Protein AF-A0AA38LHM2-F1 (afdb_monomer_lite)

Sequence (121 aa):
MSNSSSSSVKRHWWLSSRMLAEKHVRKARHLLQIKESADVFSAINLLDVVLKLGPKCEKALELKARALLYLRRFKDVANMLDEHIPTREIDPLESPPLSRESIELLPSYNVAKQSVAKAFF

pLDDT: mean 71.75, std 18.06, range [37.81, 93.44]

Secondary structure (DSSP, 8-state):
---HHHHHHHHHHHHHHHHHHHHHHHHHHHHHHH--HHHHHHHHHHHHHHHHH-TT-HHHHHHHHHHHHHTT-HHHHHHHHHTTS------TTTS---------PPPP-------------

Foldseek 3Di:
DDPPPVVVVVVVVLVVLVVLLVVLLVQLVVLVVVVDLVSLVVNLVSLVSSCVSPVPPVSSLVSNLVSCVSVVVVVVNCVSCVVVPPPPPPPPVPDDPPPPPDPDDPPPDDPDDDDDDDDDD

Structure (mmCIF, N/CA/C/O backbone):
data_AF-A0AA38LHM2-F1
#
_entry.id   AF-A0AA38LHM2-F1
#
loop_
_atom_site.group_PDB
_atom_site.id
_atom_site.type_symbol
_atom_site.label_atom_id
_atom_site.label_alt_id
_atom_site.label_comp_id
_atom_site.label_asym_id
_atom_site.label_entity_id
_atom_site.label_seq_id
_atom_site.pdbx_PDB_ins_code
_atom_site.Cartn_x
_atom_site.Cartn_y
_atom_site.Cartn_z
_atom_site.occupancy
_atom_site.B_iso_or_equiv
_atom_site.auth_seq_id
_atom_site.auth_comp_id
_atom_site.auth_asym_id
_atom_site.auth_atom_id
_atom_site.pdbx_PDB_model_num
ATOM 1 N N . MET A 1 1 ? -6.494 -32.959 28.985 1.00 37.81 1 MET A N 1
ATOM 2 C CA . MET A 1 1 ? -5.115 -33.006 28.453 1.00 37.81 1 MET A CA 1
ATOM 3 C C . MET A 1 1 ? -5.078 -32.273 27.114 1.00 37.81 1 MET A C 1
ATOM 5 O O . MET A 1 1 ? -5.947 -32.507 26.290 1.00 37.81 1 MET A O 1
ATOM 9 N N . SER A 1 2 ? -4.106 -31.360 26.973 1.00 47.38 2 SER A N 1
ATOM 10 C CA . SER A 1 2 ? -3.534 -30.789 25.733 1.00 47.38 2 SER A CA 1
ATOM 11 C C . SER A 1 2 ? -4.433 -30.048 24.724 1.00 47.38 2 SER A C 1
ATOM 13 O O . SER A 1 2 ? -4.845 -30.606 23.716 1.00 47.38 2 SER A O 1
ATOM 15 N N . ASN A 1 3 ? -4.560 -28.725 24.913 1.00 47.72 3 ASN A N 1
ATOM 16 C CA . ASN A 1 3 ? -4.936 -27.750 23.869 1.00 47.72 3 ASN A CA 1
ATOM 17 C C . ASN A 1 3 ? -3.689 -27.055 23.250 1.00 47.72 3 ASN A C 1
ATOM 19 O O . ASN A 1 3 ? -3.745 -25.943 22.725 1.00 47.7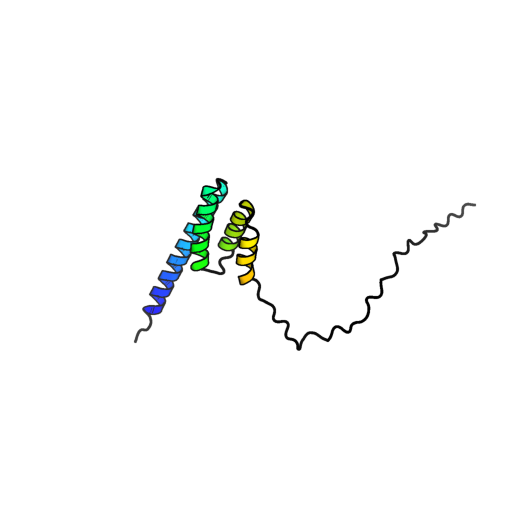2 3 ASN A O 1
ATOM 23 N N . SER A 1 4 ? -2.522 -27.697 23.365 1.00 53.66 4 SER A N 1
ATOM 24 C CA . SER A 1 4 ? -1.184 -27.159 23.066 1.00 53.66 4 SER A CA 1
ATOM 25 C C . SER A 1 4 ? -0.778 -27.217 21.584 1.00 53.66 4 SER A C 1
ATOM 27 O O . SER A 1 4 ? 0.216 -26.604 21.197 1.00 53.66 4 SER A O 1
ATOM 29 N N . SER A 1 5 ? -1.539 -27.906 20.733 1.00 53.34 5 SER A N 1
ATOM 30 C CA . SER A 1 5 ? -1.278 -28.029 19.290 1.00 53.34 5 SER A CA 1
ATOM 31 C C . SER A 1 5 ? -1.792 -26.826 18.481 1.00 53.34 5 SER A C 1
ATOM 33 O O . SER A 1 5 ? -1.117 -26.368 17.560 1.00 53.34 5 SER A O 1
ATOM 35 N N . SER A 1 6 ? -2.926 -26.231 18.870 1.00 51.34 6 SER A N 1
ATOM 36 C CA . SER A 1 6 ? -3.538 -25.077 18.179 1.00 51.34 6 SER A CA 1
ATOM 37 C C . SER A 1 6 ? -2.696 -23.792 18.271 1.00 51.34 6 SER A C 1
ATOM 39 O O . SER A 1 6 ? -2.583 -23.031 17.306 1.00 51.34 6 SER A O 1
ATOM 41 N N . SER A 1 7 ? -2.030 -23.558 19.407 1.00 53.56 7 SER A N 1
ATOM 42 C CA . SER A 1 7 ? -1.200 -22.363 19.623 1.00 53.56 7 SER A CA 1
ATOM 43 C C . SER A 1 7 ? 0.145 -22.413 18.888 1.00 53.56 7 SER A C 1
ATOM 45 O O . SER A 1 7 ? 0.710 -21.368 18.565 1.00 53.56 7 SER A O 1
ATOM 47 N N . SER A 1 8 ? 0.672 -23.604 18.602 1.00 58.09 8 SER A N 1
ATOM 48 C CA . SER A 1 8 ? 1.946 -23.786 17.892 1.00 58.09 8 SER A CA 1
ATOM 49 C C . SER A 1 8 ? 1.790 -23.605 16.381 1.00 58.09 8 SER A C 1
ATOM 51 O O . SER A 1 8 ? 2.615 -22.940 15.760 1.00 58.09 8 SER A O 1
ATOM 53 N N . VAL A 1 9 ? 0.684 -24.083 15.800 1.00 60.19 9 VAL A N 1
ATOM 54 C CA . VAL A 1 9 ? 0.370 -23.882 14.373 1.00 60.19 9 VAL A CA 1
ATOM 55 C C . VAL A 1 9 ? 0.058 -22.413 14.073 1.00 60.19 9 VAL A C 1
ATOM 57 O O . VAL A 1 9 ? 0.573 -21.865 13.100 1.00 60.19 9 VAL A O 1
ATOM 60 N N . LYS A 1 10 ? -0.705 -21.731 14.944 1.00 59.94 10 LYS A N 1
ATOM 61 C CA . LYS A 1 10 ? -0.961 -20.283 14.819 1.00 59.94 10 LYS A CA 1
ATOM 62 C C . LYS A 1 10 ? 0.327 -19.459 14.896 1.00 59.94 10 LYS A C 1
ATOM 64 O O . LYS A 1 10 ? 0.513 -18.549 14.092 1.00 59.94 10 LYS A O 1
ATOM 69 N N . ARG A 1 11 ? 1.236 -19.798 15.820 1.00 62.09 11 ARG A N 1
ATOM 70 C CA . ARG A 1 11 ? 2.555 -19.149 15.930 1.00 62.09 11 ARG A CA 1
ATOM 71 C C . ARG A 1 11 ? 3.411 -19.376 14.684 1.00 62.09 11 ARG A C 1
ATOM 73 O O . ARG A 1 11 ? 4.001 -18.426 14.182 1.00 62.09 11 ARG A O 1
ATOM 80 N N . HIS A 1 12 ? 3.432 -20.600 14.159 1.00 64.56 12 HIS A N 1
ATOM 81 C CA . HIS A 1 12 ? 4.167 -20.933 12.941 1.00 64.56 12 HIS A CA 1
ATOM 82 C C . HIS A 1 12 ? 3.626 -20.172 11.721 1.00 64.56 12 HIS A C 1
ATOM 84 O O . HIS A 1 12 ? 4.392 -19.538 11.002 1.00 64.56 12 HIS A O 1
ATOM 90 N N . TRP A 1 13 ? 2.303 -20.145 11.536 1.00 70.94 13 TRP A N 1
ATOM 91 C CA . TRP A 1 13 ? 1.672 -19.408 10.438 1.00 70.94 13 TRP A CA 1
ATOM 92 C C . TRP A 1 13 ? 1.928 -17.897 10.519 1.00 70.94 13 TRP A C 1
ATOM 94 O O . TRP A 1 13 ? 2.208 -17.270 9.497 1.00 70.94 13 TRP A O 1
ATOM 104 N N . TRP A 1 14 ? 1.897 -17.307 11.719 1.00 68.62 14 TRP A N 1
ATOM 105 C CA . TRP A 1 14 ? 2.174 -15.880 11.910 1.00 68.62 14 TRP A CA 1
ATOM 106 C C . TRP A 1 14 ? 3.638 -15.530 11.609 1.00 68.62 14 TRP A C 1
ATOM 108 O O . TRP A 1 14 ? 3.907 -14.539 10.936 1.00 68.62 14 TRP A O 1
ATOM 118 N N . LEU A 1 15 ? 4.586 -16.377 12.025 1.00 73.88 15 LEU A N 1
ATOM 119 C CA . LEU A 1 15 ? 6.009 -16.215 11.704 1.00 73.88 15 LEU A CA 1
ATOM 120 C C . LEU A 1 15 ? 6.274 -16.347 10.199 1.00 73.88 15 LEU A C 1
ATOM 122 O O . LEU A 1 15 ? 6.967 -15.507 9.627 1.00 73.88 15 LEU A O 1
ATOM 126 N N . SER A 1 16 ? 5.684 -17.348 9.536 1.00 77.69 16 SER A N 1
ATOM 127 C CA . SER A 1 16 ? 5.800 -17.513 8.082 1.00 77.69 16 SER A CA 1
ATOM 128 C C . SER A 1 16 ? 5.171 -16.346 7.320 1.00 77.69 16 SER A C 1
ATOM 130 O O . SER A 1 16 ? 5.776 -15.837 6.379 1.00 77.69 16 SER A O 1
ATOM 132 N N . SER A 1 17 ? 3.997 -15.877 7.749 1.00 75.38 17 SER A N 1
ATOM 133 C CA . SER A 1 17 ? 3.308 -14.730 7.142 1.00 75.38 17 SER A CA 1
ATOM 134 C C . SER A 1 17 ? 4.096 -13.437 7.332 1.00 75.38 17 S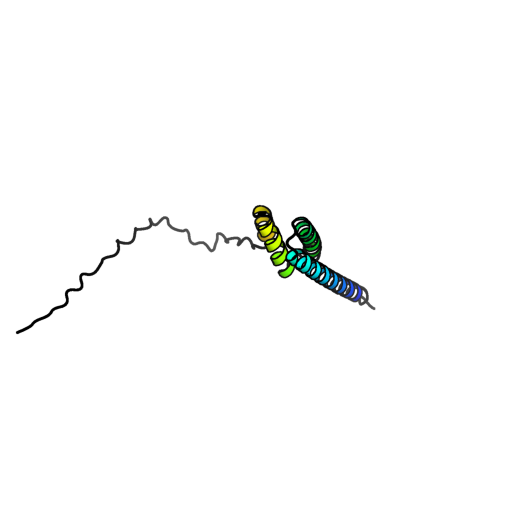ER A C 1
ATOM 136 O O . SER A 1 17 ? 4.233 -12.658 6.390 1.00 75.38 17 SER A O 1
ATOM 138 N N . ARG A 1 18 ? 4.697 -13.233 8.513 1.00 82.19 18 ARG A N 1
ATOM 139 C CA . ARG A 1 18 ? 5.579 -12.092 8.783 1.00 82.19 18 ARG A CA 1
ATOM 140 C C . ARG A 1 18 ? 6.834 -12.133 7.915 1.00 82.19 18 ARG A C 1
ATOM 142 O O . ARG A 1 18 ? 7.191 -11.133 7.303 1.00 82.19 18 ARG A O 1
ATOM 149 N N . MET A 1 19 ? 7.469 -13.296 7.797 1.00 84.62 19 MET A N 1
ATOM 150 C CA . MET A 1 19 ? 8.656 -13.473 6.958 1.00 84.62 19 MET A CA 1
ATOM 151 C C . MET A 1 19 ? 8.340 -13.263 5.468 1.00 84.62 19 MET A C 1
ATOM 153 O O . MET A 1 19 ? 9.118 -12.645 4.736 1.00 84.62 19 MET A O 1
ATOM 157 N N . LEU A 1 20 ? 7.173 -13.729 5.016 1.00 83.44 20 LEU A N 1
ATOM 158 C CA . LEU A 1 20 ? 6.680 -13.502 3.661 1.00 83.44 20 LEU A CA 1
ATOM 159 C C . LEU A 1 20 ? 6.415 -12.010 3.409 1.00 83.44 20 LEU A C 1
ATOM 161 O O . LEU A 1 20 ? 6.852 -11.473 2.388 1.00 83.44 20 LEU A O 1
ATOM 165 N N . ALA A 1 21 ? 5.787 -11.323 4.365 1.00 83.88 21 ALA A N 1
ATOM 166 C CA . ALA A 1 21 ? 5.572 -9.884 4.310 1.00 83.88 21 ALA A CA 1
ATOM 167 C C . ALA A 1 21 ? 6.895 -9.111 4.204 1.00 83.88 21 ALA A C 1
ATOM 169 O O . ALA A 1 21 ? 7.067 -8.290 3.303 1.00 83.88 21 ALA A O 1
ATOM 170 N N . GLU A 1 22 ? 7.876 -9.431 5.049 1.00 86.69 22 GLU A N 1
ATOM 171 C CA . GLU A 1 22 ? 9.209 -8.820 5.013 1.00 86.69 22 GLU A CA 1
ATOM 172 C C . GLU A 1 22 ? 9.915 -9.034 3.661 1.00 86.69 22 GLU A C 1
ATOM 174 O O . GLU A 1 22 ? 10.529 -8.106 3.118 1.00 86.69 22 GLU A O 1
ATOM 179 N N . LYS A 1 23 ? 9.801 -10.236 3.074 1.00 89.31 23 LYS A N 1
ATOM 180 C CA . LYS A 1 23 ? 10.346 -10.550 1.743 1.00 89.31 23 LYS A CA 1
ATOM 181 C C . LYS A 1 23 ? 9.703 -9.688 0.656 1.00 89.31 23 LYS A C 1
ATOM 183 O O . LYS A 1 23 ? 10.419 -9.122 -0.174 1.00 89.31 23 LYS A O 1
ATOM 188 N N . HIS A 1 24 ? 8.378 -9.567 0.662 1.00 85.62 24 HIS A N 1
ATOM 189 C CA . HIS A 1 24 ? 7.650 -8.754 -0.311 1.00 85.62 24 HIS A CA 1
ATOM 190 C C . HIS A 1 24 ? 7.981 -7.268 -0.182 1.00 85.62 24 HIS A C 1
ATOM 192 O O . HIS A 1 24 ? 8.262 -6.626 -1.192 1.00 85.62 24 HIS A O 1
ATOM 198 N N . VAL A 1 25 ? 8.075 -6.747 1.043 1.00 87.12 25 VAL A N 1
ATOM 199 C CA . VAL A 1 25 ? 8.492 -5.362 1.312 1.00 87.12 25 VAL A CA 1
ATOM 200 C C . VAL A 1 25 ? 9.905 -5.110 0.768 1.00 87.12 25 VAL A C 1
ATOM 202 O O . VAL A 1 25 ? 10.162 -4.075 0.149 1.00 87.12 25 VAL A O 1
ATOM 205 N N . ARG A 1 26 ? 10.843 -6.052 0.954 1.00 87.75 26 ARG A N 1
ATOM 206 C CA . ARG A 1 26 ? 12.210 -5.929 0.416 1.00 87.75 26 ARG A CA 1
ATOM 207 C C . ARG A 1 26 ? 12.220 -5.899 -1.114 1.00 87.75 26 ARG A C 1
ATOM 209 O O . ARG A 1 26 ? 12.915 -5.060 -1.680 1.00 87.75 26 ARG A O 1
ATOM 216 N N . LYS A 1 27 ? 11.427 -6.754 -1.769 1.00 84.81 27 LYS A N 1
ATOM 217 C CA . LYS A 1 27 ? 11.291 -6.770 -3.235 1.00 84.81 27 LYS A CA 1
ATOM 218 C C . LYS A 1 27 ? 10.667 -5.473 -3.760 1.00 84.81 27 LYS A C 1
ATOM 220 O O . LYS A 1 27 ? 11.206 -4.885 -4.689 1.00 84.81 27 LYS A O 1
ATOM 225 N N . ALA A 1 28 ? 9.600 -4.990 -3.124 1.00 81.88 28 ALA A N 1
ATOM 226 C CA . ALA A 1 28 ? 8.965 -3.721 -3.477 1.00 81.88 28 ALA A CA 1
ATOM 227 C C . ALA A 1 28 ? 9.947 -2.542 -3.371 1.00 81.88 28 ALA A C 1
ATOM 229 O O . ALA A 1 28 ? 10.014 -1.722 -4.279 1.00 81.88 28 ALA A O 1
ATOM 230 N N . ARG A 1 29 ? 10.776 -2.486 -2.317 1.00 84.88 29 ARG A N 1
ATOM 231 C CA . ARG A 1 29 ? 11.826 -1.456 -2.197 1.00 84.88 29 ARG A CA 1
ATOM 232 C C . ARG A 1 29 ? 12.810 -1.467 -3.361 1.00 84.88 29 ARG A C 1
ATOM 234 O O . ARG A 1 29 ? 13.165 -0.398 -3.839 1.00 84.88 29 ARG A O 1
ATOM 241 N N . HIS A 1 30 ? 13.253 -2.648 -3.786 1.00 86.62 30 HIS A N 1
ATOM 242 C CA . HIS A 1 30 ? 14.189 -2.768 -4.901 1.00 86.62 30 HIS A CA 1
ATOM 243 C C . HIS A 1 30 ? 13.560 -2.287 -6.215 1.00 86.62 30 HIS A C 1
ATOM 245 O O . HIS A 1 30 ? 14.146 -1.463 -6.904 1.00 86.62 30 HIS A O 1
ATOM 251 N N . LEU A 1 31 ? 12.320 -2.697 -6.497 1.00 80.50 31 LEU A N 1
ATOM 252 C CA . LEU A 1 31 ? 11.570 -2.241 -7.674 1.00 80.50 31 LEU A CA 1
ATOM 253 C C . LEU A 1 31 ? 11.379 -0.712 -7.686 1.00 80.50 31 LEU A C 1
ATOM 255 O O . LEU A 1 31 ? 11.545 -0.062 -8.712 1.00 80.50 31 LEU A O 1
ATOM 259 N N . LEU A 1 32 ? 11.124 -0.102 -6.523 1.00 81.12 32 LEU A N 1
ATOM 260 C CA . LEU A 1 32 ? 11.009 1.357 -6.402 1.00 81.12 32 LEU A CA 1
ATOM 261 C C . LEU A 1 32 ? 12.340 2.111 -6.590 1.00 81.12 32 LEU A C 1
ATOM 263 O O . LEU A 1 32 ? 12.311 3.317 -6.840 1.00 81.12 32 LEU A O 1
ATOM 267 N N . GLN A 1 33 ? 13.497 1.447 -6.473 1.00 81.56 33 GLN A N 1
ATOM 268 C CA . GLN A 1 33 ? 14.801 2.053 -6.784 1.00 81.56 33 GLN A CA 1
ATOM 269 C C . GLN A 1 33 ? 15.058 2.136 -8.290 1.00 81.56 33 GLN A C 1
ATOM 271 O O . GLN A 1 33 ? 15.705 3.085 -8.727 1.00 81.56 33 GLN A O 1
ATOM 276 N N . ILE A 1 34 ? 14.528 1.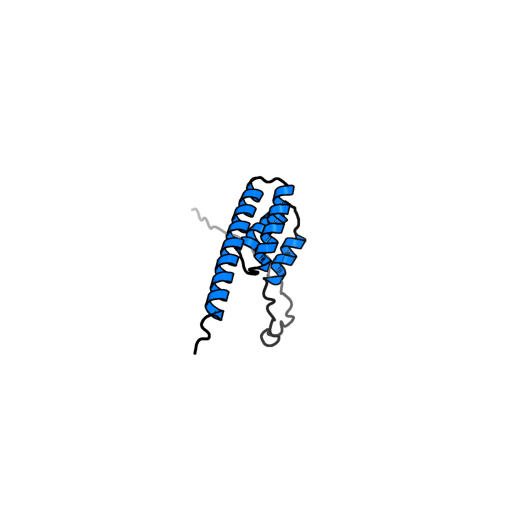184 -9.063 1.00 77.56 34 ILE A N 1
ATOM 277 C CA . ILE A 1 34 ? 14.688 1.104 -10.523 1.00 77.56 34 ILE A CA 1
ATOM 278 C C . ILE A 1 34 ? 13.879 2.217 -11.222 1.00 77.56 34 ILE A C 1
ATOM 280 O O . ILE A 1 34 ? 14.263 2.693 -12.283 1.00 77.56 34 ILE A O 1
ATOM 284 N N . LYS A 1 35 ? 12.821 2.727 -10.568 1.00 68.44 35 LYS A N 1
ATOM 285 C CA . LYS A 1 35 ? 11.965 3.849 -11.016 1.00 68.44 35 LYS A CA 1
ATOM 286 C C . LYS A 1 35 ? 11.287 3.653 -12.381 1.00 68.44 35 LYS A C 1
ATOM 288 O O . LYS A 1 35 ? 10.760 4.618 -12.930 1.00 68.44 35 LYS A O 1
ATOM 293 N N . GLU A 1 36 ? 11.226 2.435 -12.906 1.00 76.44 36 GLU A N 1
ATOM 294 C CA . GLU A 1 36 ? 10.411 2.129 -14.081 1.00 76.44 36 GLU A CA 1
ATOM 295 C C . GLU A 1 36 ? 8.930 2.003 -13.702 1.00 76.44 36 GLU A C 1
ATOM 297 O O . GLU A 1 36 ? 8.576 1.439 -12.666 1.00 76.44 36 GLU A O 1
ATOM 302 N N . SER A 1 37 ? 8.030 2.527 -14.537 1.00 70.12 37 SER A N 1
ATOM 303 C CA . SER A 1 37 ? 6.595 2.568 -14.222 1.00 70.12 37 SER A CA 1
ATOM 304 C C . SER A 1 37 ? 5.989 1.172 -14.019 1.00 70.12 37 SER A C 1
ATOM 306 O O . SER A 1 37 ? 5.204 0.983 -13.089 1.00 70.12 37 SER A O 1
ATOM 308 N N . ALA A 1 38 ? 6.387 0.181 -14.824 1.00 74.50 38 ALA A N 1
ATOM 309 C CA . ALA A 1 38 ? 5.930 -1.209 -14.712 1.00 74.50 38 ALA A CA 1
ATOM 310 C C . ALA A 1 38 ? 6.365 -1.874 -13.389 1.00 74.50 38 ALA A C 1
ATOM 312 O O . ALA A 1 38 ? 5.594 -2.608 -12.756 1.00 74.50 38 ALA A O 1
ATOM 313 N N . ASP A 1 39 ? 7.567 -1.550 -12.919 1.00 83.00 39 ASP A N 1
ATOM 314 C CA . ASP A 1 39 ? 8.106 -2.038 -11.652 1.00 83.00 39 ASP A CA 1
ATOM 315 C C . ASP A 1 39 ? 7.392 -1.418 -10.448 1.00 83.00 39 ASP A C 1
ATOM 317 O O . ASP A 1 39 ? 7.168 -2.089 -9.436 1.00 83.00 39 ASP A O 1
ATOM 321 N N . VAL A 1 40 ? 6.941 -0.166 -10.572 1.00 84.88 40 VAL A N 1
ATOM 322 C CA . VAL A 1 40 ? 6.143 0.510 -9.540 1.00 84.88 40 VAL A CA 1
ATOM 323 C C . VAL A 1 40 ? 4.770 -0.153 -9.379 1.00 84.88 40 VAL A C 1
ATOM 325 O O . VAL A 1 40 ? 4.342 -0.385 -8.247 1.00 84.88 40 VAL A O 1
ATOM 328 N N . PHE A 1 41 ? 4.093 -0.533 -10.470 1.00 87.94 41 PHE A N 1
ATOM 329 C CA . PHE A 1 41 ? 2.833 -1.292 -10.385 1.00 87.94 41 PHE A CA 1
ATOM 330 C C . PHE A 1 41 ? 3.033 -2.663 -9.730 1.00 87.94 41 PHE A C 1
ATOM 332 O O . PHE A 1 41 ? 2.258 -3.061 -8.857 1.00 87.94 41 PHE A O 1
ATOM 339 N N . SER A 1 42 ? 4.112 -3.359 -10.091 1.00 88.44 42 SER A N 1
ATOM 340 C CA . SER A 1 42 ? 4.471 -4.639 -9.476 1.00 88.44 42 SER A CA 1
ATOM 341 C C . SER A 1 42 ? 4.753 -4.495 -7.977 1.00 88.44 42 SER A C 1
ATOM 343 O O . SER A 1 42 ? 4.313 -5.325 -7.180 1.00 88.44 42 SER A O 1
ATOM 345 N N . ALA A 1 43 ? 5.434 -3.422 -7.565 1.00 90.56 43 ALA A N 1
ATOM 346 C CA . ALA A 1 43 ? 5.666 -3.109 -6.159 1.00 90.56 43 ALA A CA 1
ATOM 347 C C . ALA A 1 43 ? 4.353 -2.870 -5.396 1.00 90.56 43 ALA A C 1
ATOM 349 O O . ALA A 1 43 ? 4.197 -3.395 -4.294 1.00 90.56 43 ALA A O 1
ATOM 350 N N . ILE A 1 44 ? 3.397 -2.140 -5.983 1.00 92.19 44 ILE A N 1
ATOM 351 C CA . ILE A 1 44 ? 2.080 -1.887 -5.375 1.00 92.19 44 ILE A CA 1
ATOM 352 C C . ILE A 1 44 ? 1.326 -3.202 -5.137 1.00 92.19 44 ILE A C 1
ATOM 354 O O . ILE A 1 44 ? 0.883 -3.438 -4.015 1.00 92.19 44 ILE A O 1
ATOM 358 N N . ASN A 1 45 ? 1.275 -4.101 -6.126 1.00 93.44 45 ASN A N 1
ATOM 359 C CA . ASN A 1 45 ? 0.604 -5.399 -5.976 1.00 93.44 45 ASN A CA 1
ATOM 360 C C . ASN A 1 45 ? 1.210 -6.247 -4.847 1.00 93.44 45 ASN A C 1
ATOM 362 O O . ASN A 1 45 ? 0.491 -6.905 -4.096 1.00 93.44 45 ASN A O 1
ATOM 366 N N . LEU A 1 46 ? 2.539 -6.229 -4.699 1.00 91.31 46 LEU A N 1
ATOM 367 C CA . LEU A 1 46 ? 3.208 -6.920 -3.596 1.00 91.31 46 LEU A CA 1
ATOM 368 C C . LEU A 1 46 ? 2.835 -6.311 -2.241 1.00 91.31 46 LEU A C 1
ATOM 370 O O . LEU A 1 46 ? 2.626 -7.047 -1.280 1.00 91.31 46 LEU A O 1
ATOM 374 N N . LEU A 1 47 ? 2.738 -4.984 -2.158 1.00 92.25 47 LEU A N 1
ATOM 375 C CA . LEU A 1 47 ? 2.366 -4.278 -0.932 1.00 92.25 47 LEU A CA 1
ATOM 376 C C . LEU A 1 47 ? 0.897 -4.516 -0.559 1.00 92.25 47 LEU A C 1
ATOM 378 O O . LEU A 1 47 ? 0.600 -4.655 0.624 1.00 92.25 47 LEU A O 1
ATOM 382 N N . ASP A 1 48 ? 0.003 -4.671 -1.535 1.00 91.94 48 ASP A N 1
ATOM 383 C CA . ASP A 1 48 ? -1.395 -5.045 -1.291 1.00 91.94 48 ASP A CA 1
ATOM 384 C C . ASP A 1 48 ? -1.523 -6.424 -0.641 1.00 91.94 48 ASP A C 1
ATOM 386 O O . ASP A 1 48 ? -2.330 -6.611 0.270 1.00 91.94 48 ASP A O 1
ATOM 390 N N . VAL A 1 49 ? -0.696 -7.390 -1.054 1.00 91.94 49 VAL A N 1
ATOM 391 C CA . VAL A 1 49 ? -0.636 -8.706 -0.399 1.00 91.94 49 VAL A CA 1
ATOM 392 C C . VAL A 1 49 ? -0.177 -8.564 1.053 1.00 91.94 49 VAL A C 1
ATOM 394 O O . VAL A 1 49 ? -0.744 -9.195 1.941 1.00 91.94 49 VAL A O 1
ATOM 397 N N . VAL A 1 50 ? 0.812 -7.707 1.318 1.00 90.69 50 VAL A N 1
ATOM 398 C CA . VAL A 1 50 ? 1.309 -7.467 2.681 1.00 90.69 50 VAL A CA 1
ATOM 399 C C . VAL A 1 50 ? 0.250 -6.818 3.564 1.00 90.69 50 VAL A C 1
ATOM 401 O O . VAL A 1 50 ? 0.051 -7.265 4.690 1.00 90.69 50 VAL A O 1
ATOM 404 N N . LEU A 1 51 ? -0.462 -5.813 3.058 1.00 88.25 51 LEU A N 1
ATOM 405 C CA . LEU A 1 51 ? -1.504 -5.117 3.816 1.00 88.25 51 LEU A CA 1
ATOM 406 C C . LEU A 1 51 ? -2.710 -6.020 4.108 1.00 88.25 51 LEU A C 1
ATOM 408 O O . LEU A 1 51 ? -3.299 -5.910 5.177 1.00 88.25 51 LEU A O 1
ATOM 412 N N . LYS A 1 52 ? -3.023 -6.988 3.235 1.00 88.06 52 LYS A N 1
ATOM 413 C CA . LYS A 1 52 ? -4.025 -8.031 3.529 1.00 88.06 52 LYS A CA 1
ATOM 414 C C . LYS A 1 52 ? -3.611 -8.951 4.683 1.00 88.06 52 LYS A C 1
ATOM 416 O O . LYS A 1 52 ? -4.469 -9.417 5.424 1.00 88.06 52 LYS A O 1
ATOM 421 N N . LEU A 1 53 ? -2.313 -9.228 4.830 1.00 84.94 53 LEU A N 1
ATOM 422 C CA . LEU A 1 53 ? -1.775 -10.048 5.925 1.00 84.94 53 LEU A CA 1
ATOM 423 C C . LEU A 1 53 ? -1.608 -9.250 7.227 1.00 84.94 53 LEU A C 1
ATOM 425 O O . LEU A 1 53 ? -1.723 -9.806 8.317 1.00 84.94 53 LEU A O 1
ATOM 429 N N . GLY A 1 54 ? -1.311 -7.956 7.114 1.00 81.75 54 GLY A N 1
ATOM 430 C CA . GLY A 1 54 ? -1.051 -7.055 8.227 1.00 81.75 54 GLY A CA 1
ATOM 431 C C . GLY A 1 54 ? -1.512 -5.639 7.893 1.00 81.75 54 GLY A C 1
ATOM 432 O O . GLY A 1 54 ? -0.685 -4.846 7.438 1.00 81.75 54 GLY A O 1
ATOM 433 N N . PRO A 1 55 ? -2.788 -5.293 8.147 1.00 81.94 55 PRO A N 1
ATOM 434 C CA . PRO A 1 55 ? -3.349 -3.999 7.750 1.00 81.94 55 PRO A CA 1
ATOM 435 C C . PRO A 1 55 ? -2.618 -2.818 8.398 1.00 81.94 55 PRO A C 1
ATOM 437 O O . PRO A 1 55 ? -2.411 -1.797 7.762 1.00 81.94 55 PRO A O 1
ATOM 440 N N . LYS A 1 56 ? -2.093 -3.001 9.616 1.00 81.69 56 LYS A N 1
ATOM 441 C CA . LYS A 1 56 ? -1.333 -1.982 10.362 1.00 81.69 56 LYS A CA 1
ATOM 442 C C . LYS A 1 56 ? 0.179 -1.994 10.086 1.00 81.69 56 LYS A C 1
ATOM 444 O O . LYS A 1 56 ? 0.968 -1.547 10.915 1.00 81.69 56 LYS A O 1
ATOM 449 N N . CYS A 1 57 ? 0.628 -2.563 8.967 1.00 85.25 57 CYS A N 1
ATOM 450 C CA . CYS A 1 57 ? 2.050 -2.584 8.626 1.00 85.25 57 CYS A CA 1
ATOM 451 C C . CYS A 1 57 ? 2.504 -1.211 8.101 1.00 85.25 57 CYS A C 1
ATOM 453 O O . CYS A 1 57 ? 2.483 -0.960 6.895 1.00 85.25 57 CYS A O 1
ATOM 455 N N . GLU A 1 58 ? 2.970 -0.339 9.000 1.00 87.62 58 GLU A N 1
ATOM 456 C CA . GLU A 1 58 ? 3.407 1.033 8.683 1.00 87.62 58 GLU A CA 1
ATOM 457 C C . GLU A 1 58 ? 4.399 1.090 7.517 1.00 87.62 58 GLU A C 1
ATOM 459 O O . GLU A 1 58 ? 4.263 1.906 6.608 1.00 87.62 58 GLU A O 1
ATOM 464 N N . LYS A 1 59 ? 5.368 0.164 7.478 1.00 87.75 59 LYS A N 1
ATOM 465 C CA . LYS A 1 59 ? 6.368 0.140 6.404 1.00 87.75 59 LYS A CA 1
ATOM 466 C C . LYS A 1 59 ? 5.759 -0.175 5.038 1.00 87.75 59 LYS A C 1
ATOM 468 O O . LYS A 1 59 ? 6.240 0.338 4.028 1.00 87.75 59 LYS A O 1
ATOM 473 N N . ALA A 1 60 ? 4.733 -1.024 4.991 1.00 90.12 60 ALA A N 1
ATOM 474 C CA . ALA A 1 60 ? 4.030 -1.324 3.750 1.00 90.12 60 ALA A CA 1
ATOM 475 C C . ALA A 1 60 ? 3.172 -0.132 3.300 1.00 90.12 60 ALA A C 1
ATOM 477 O O . ALA A 1 60 ? 3.196 0.208 2.117 1.00 90.12 60 ALA A O 1
ATOM 478 N N . LEU A 1 61 ? 2.501 0.544 4.241 1.00 90.62 61 LEU A N 1
ATOM 479 C CA . LEU A 1 61 ? 1.739 1.771 3.981 1.00 90.62 61 LEU A CA 1
ATOM 480 C C . LEU A 1 61 ? 2.632 2.889 3.432 1.00 90.62 61 LEU A C 1
ATOM 482 O O . LEU A 1 61 ? 2.323 3.458 2.389 1.00 90.62 61 LEU A O 1
ATOM 486 N N . GLU A 1 62 ? 3.773 3.155 4.072 1.00 90.88 62 GLU A N 1
ATOM 487 C CA . GLU A 1 62 ? 4.745 4.174 3.650 1.00 90.88 62 GLU A CA 1
ATOM 488 C C . GLU A 1 62 ? 5.229 3.928 2.213 1.00 90.88 62 GLU A C 1
ATOM 490 O O . GLU A 1 62 ? 5.214 4.824 1.365 1.00 90.88 62 GLU A O 1
ATOM 495 N N . LEU A 1 63 ? 5.642 2.691 1.912 1.00 92.12 63 LEU A N 1
ATOM 496 C CA . LEU A 1 63 ? 6.153 2.339 0.588 1.00 92.12 63 LEU A CA 1
ATOM 497 C C . LEU A 1 63 ? 5.064 2.402 -0.482 1.00 92.12 63 LEU A C 1
ATOM 499 O O . LEU A 1 63 ? 5.338 2.860 -1.593 1.00 92.12 63 LEU A O 1
ATOM 503 N N . LYS A 1 64 ? 3.834 1.990 -0.154 1.00 92.44 64 LYS A N 1
ATOM 504 C CA . LYS A 1 64 ? 2.706 2.050 -1.086 1.00 92.44 64 LYS A CA 1
ATOM 505 C C . LYS A 1 64 ? 2.296 3.496 -1.341 1.00 92.44 64 LYS A C 1
ATOM 507 O O . LYS A 1 64 ? 2.114 3.869 -2.496 1.00 92.44 64 LYS A O 1
ATOM 512 N N . ALA A 1 65 ? 2.257 4.336 -0.306 1.00 92.81 65 ALA A N 1
ATOM 513 C CA . ALA A 1 65 ? 2.017 5.769 -0.450 1.00 92.81 65 ALA A CA 1
ATOM 514 C C . ALA A 1 65 ? 3.067 6.413 -1.366 1.00 92.81 65 ALA A C 1
ATOM 516 O O . ALA A 1 65 ? 2.718 7.109 -2.316 1.00 92.81 65 ALA A O 1
ATOM 517 N N . ARG A 1 66 ? 4.356 6.114 -1.161 1.00 90.94 66 ARG A N 1
ATOM 518 C CA . ARG A 1 66 ? 5.440 6.632 -2.008 1.00 90.94 66 ARG A CA 1
ATOM 519 C C . ARG A 1 66 ? 5.306 6.197 -3.472 1.00 90.94 66 ARG A C 1
ATOM 521 O O . ARG A 1 66 ? 5.500 7.019 -4.366 1.00 90.94 66 ARG A O 1
ATOM 528 N N . ALA A 1 67 ? 4.954 4.935 -3.714 1.00 91.12 67 ALA A N 1
ATOM 529 C CA . ALA A 1 67 ? 4.698 4.403 -5.053 1.00 91.12 67 ALA A CA 1
ATOM 530 C C . ALA A 1 67 ? 3.504 5.099 -5.734 1.00 91.12 67 ALA A C 1
ATOM 532 O O . ALA A 1 67 ? 3.596 5.525 -6.884 1.00 91.12 67 ALA A O 1
ATOM 533 N N . LEU A 1 68 ? 2.397 5.275 -5.011 1.00 92.00 68 LEU A N 1
ATOM 534 C CA . LEU A 1 68 ? 1.193 5.934 -5.518 1.00 92.00 68 LEU A CA 1
ATOM 535 C C . LEU A 1 68 ? 1.419 7.428 -5.801 1.00 92.00 68 LEU A C 1
ATOM 537 O O . LEU A 1 68 ? 0.970 7.923 -6.832 1.00 92.00 68 LEU A O 1
ATOM 541 N N . LEU A 1 69 ? 2.164 8.140 -4.947 1.00 90.94 69 LEU A N 1
ATOM 542 C CA . LEU A 1 69 ? 2.543 9.542 -5.175 1.00 90.94 69 LEU A CA 1
ATOM 543 C C . LEU A 1 69 ? 3.437 9.703 -6.413 1.00 90.94 69 LEU A C 1
ATOM 545 O O . LEU A 1 69 ? 3.279 10.660 -7.180 1.00 90.94 69 LEU A O 1
ATOM 549 N N . TYR A 1 70 ? 4.348 8.751 -6.644 1.00 88.88 70 TYR A N 1
ATOM 550 C CA . TYR A 1 70 ? 5.156 8.711 -7.863 1.00 88.88 70 TYR A CA 1
ATOM 551 C C . TYR A 1 70 ? 4.270 8.597 -9.114 1.00 88.88 70 TYR A C 1
ATOM 553 O O . TYR A 1 70 ? 4.453 9.364 -10.055 1.00 88.88 70 TYR A O 1
ATOM 561 N N . LEU A 1 71 ? 3.240 7.746 -9.071 1.00 90.31 71 LEU A N 1
ATOM 562 C CA . LEU A 1 71 ? 2.241 7.591 -10.138 1.00 90.31 71 LEU A CA 1
ATOM 563 C C . LEU A 1 71 ? 1.142 8.671 -10.146 1.00 90.31 71 LEU A C 1
ATOM 565 O O . LEU A 1 71 ? 0.191 8.554 -10.914 1.00 90.31 71 LEU A O 1
ATOM 569 N N . ARG A 1 72 ? 1.232 9.706 -9.295 1.00 92.06 72 ARG A N 1
ATOM 570 C CA . ARG A 1 72 ? 0.223 10.780 -9.160 1.00 92.06 72 ARG A CA 1
ATOM 571 C C . ARG A 1 72 ? -1.184 10.285 -8.776 1.00 92.06 72 ARG A C 1
ATOM 573 O O . ARG A 1 72 ? -2.183 10.951 -9.034 1.00 92.06 72 ARG A O 1
ATOM 580 N N . ARG A 1 73 ? -1.279 9.137 -8.102 1.00 93.06 73 ARG A N 1
ATOM 581 C CA . ARG A 1 73 ? -2.533 8.515 -7.643 1.00 93.06 73 ARG A CA 1
ATOM 582 C C . ARG A 1 73 ? -2.940 9.002 -6.250 1.00 93.06 73 ARG A C 1
ATOM 584 O O . ARG A 1 73 ? -3.010 8.231 -5.299 1.00 93.06 73 ARG A O 1
ATOM 591 N N . PHE A 1 74 ? -3.199 10.299 -6.115 1.00 91.62 74 PHE A N 1
ATOM 592 C CA . PHE A 1 74 ? -3.459 10.928 -4.811 1.00 91.62 74 PHE A CA 1
ATOM 593 C C . PHE A 1 74 ? -4.724 10.407 -4.118 1.00 91.62 74 PHE A C 1
ATOM 595 O O . PHE A 1 74 ? -4.713 10.185 -2.910 1.00 91.62 74 PHE A O 1
ATOM 602 N N . LYS A 1 75 ? -5.791 10.151 -4.887 1.00 92.81 75 LYS A N 1
ATOM 603 C CA . LYS A 1 75 ? -7.050 9.599 -4.364 1.00 92.81 75 LYS A CA 1
ATOM 604 C C . LYS A 1 75 ? -6.846 8.242 -3.691 1.00 92.81 75 LYS A C 1
ATOM 606 O O . LYS A 1 75 ? -7.383 8.001 -2.620 1.00 92.81 75 LYS A O 1
ATOM 611 N N . ASP A 1 76 ? -6.033 7.379 -4.292 1.00 91.38 76 ASP A N 1
ATOM 612 C CA . ASP A 1 76 ? -5.777 6.047 -3.744 1.00 91.38 76 ASP A CA 1
ATOM 613 C C . ASP A 1 76 ? -4.937 6.097 -2.465 1.00 91.38 76 ASP A C 1
ATOM 615 O O . ASP A 1 76 ? -5.116 5.262 -1.584 1.00 91.38 76 ASP A O 1
ATOM 619 N N . VAL A 1 77 ? -4.049 7.092 -2.337 1.00 91.50 77 VAL A N 1
ATOM 620 C CA . VAL A 1 77 ? -3.333 7.355 -1.079 1.00 91.50 77 VAL A CA 1
ATOM 621 C C . VAL A 1 77 ? -4.308 7.796 0.006 1.00 91.50 77 VAL A C 1
ATOM 623 O O . VAL A 1 77 ? -4.258 7.253 1.104 1.00 91.50 77 VAL A O 1
ATOM 626 N N . ALA A 1 78 ? -5.198 8.743 -0.307 1.00 90.56 78 ALA A N 1
ATOM 627 C CA . ALA A 1 78 ? -6.204 9.223 0.636 1.00 90.56 78 ALA A CA 1
ATOM 628 C C . ALA A 1 78 ? -7.104 8.075 1.109 1.00 90.56 78 ALA A C 1
ATOM 630 O O . ALA A 1 78 ? -7.174 7.828 2.304 1.00 90.56 78 ALA A O 1
ATOM 631 N N . ASN A 1 79 ? -7.674 7.3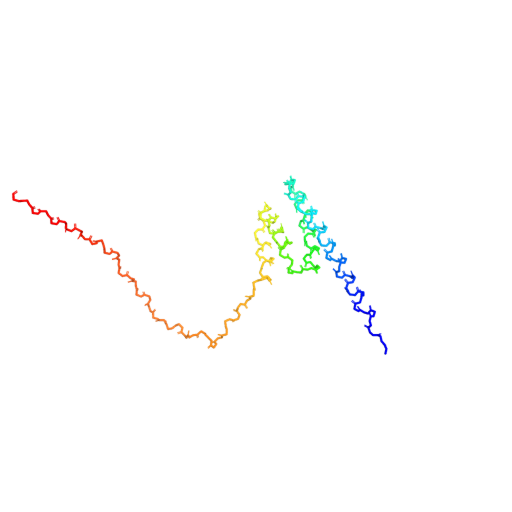02 0.180 1.00 89.44 79 ASN A N 1
ATOM 632 C CA . ASN A 1 79 ? -8.524 6.155 0.507 1.00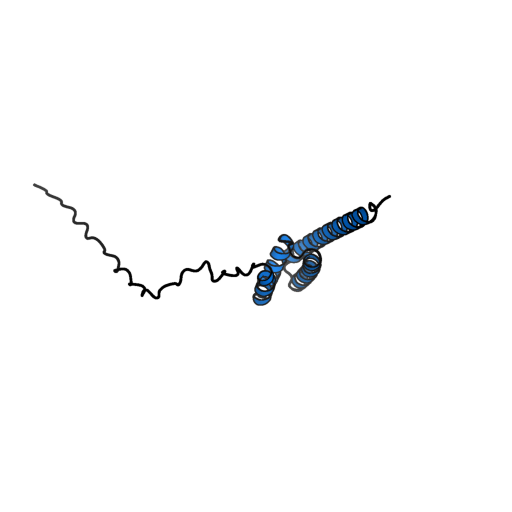 89.44 79 ASN A CA 1
ATOM 633 C C . ASN A 1 79 ? -7.802 5.114 1.381 1.00 89.44 79 ASN A C 1
ATOM 635 O O . ASN A 1 79 ? -8.389 4.569 2.306 1.00 89.44 79 ASN A O 1
ATOM 639 N N . MET A 1 80 ? -6.525 4.833 1.105 1.00 89.31 80 MET A N 1
ATOM 640 C CA . MET A 1 80 ? -5.737 3.877 1.892 1.00 89.31 80 MET A CA 1
ATOM 641 C C . MET A 1 80 ? -5.471 4.363 3.326 1.00 89.31 80 MET A C 1
ATOM 643 O O . MET A 1 80 ? -5.375 3.553 4.247 1.00 89.31 80 MET A O 1
ATOM 647 N N . LEU A 1 81 ? -5.293 5.671 3.516 1.00 85.38 81 LEU A N 1
ATOM 648 C CA . LEU A 1 81 ? -5.016 6.264 4.825 1.00 85.38 81 LEU A CA 1
ATOM 649 C C . LEU A 1 81 ? -6.290 6.592 5.608 1.00 85.38 81 LEU A C 1
ATOM 651 O O . LEU A 1 81 ? -6.221 6.666 6.829 1.00 85.38 81 LEU A O 1
ATOM 655 N N . ASP A 1 82 ? -7.429 6.738 4.933 1.00 82.19 82 ASP A N 1
ATOM 656 C CA . ASP A 1 82 ? -8.724 7.029 5.554 1.00 82.19 82 ASP 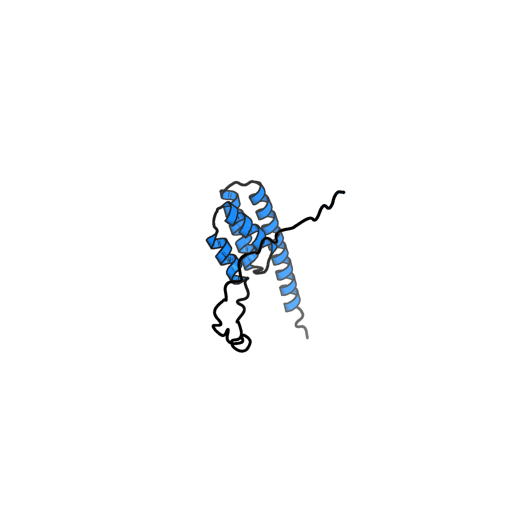A CA 1
ATOM 657 C C . ASP A 1 82 ? -9.114 5.948 6.573 1.00 82.19 82 ASP A C 1
ATOM 659 O O . ASP A 1 82 ? -9.452 6.254 7.712 1.00 82.19 82 ASP A O 1
ATOM 663 N N . GLU A 1 83 ? -8.894 4.670 6.236 1.00 71.44 83 GLU A N 1
ATOM 664 C CA . GLU A 1 83 ? -9.098 3.531 7.152 1.00 71.44 83 GLU A CA 1
ATOM 665 C C . GLU A 1 83 ? -8.225 3.587 8.424 1.00 71.44 83 GLU A C 1
ATOM 667 O O . GLU A 1 83 ? -8.472 2.863 9.391 1.00 71.44 83 GLU A O 1
ATOM 672 N N . HIS A 1 84 ? -7.178 4.417 8.426 1.00 67.25 84 HIS A N 1
ATOM 673 C CA . HIS A 1 84 ? -6.213 4.550 9.516 1.00 67.25 84 HIS A CA 1
ATOM 674 C C . HIS A 1 84 ? -6.401 5.828 10.337 1.00 67.25 84 HIS A C 1
ATOM 676 O O . HIS A 1 84 ? -5.720 5.989 11.353 1.00 67.25 84 HIS A O 1
ATOM 682 N N . ILE A 1 85 ? -7.304 6.724 9.933 1.00 67.00 85 ILE A N 1
ATOM 683 C CA . ILE A 1 85 ? -7.685 7.886 10.729 1.00 67.00 85 ILE A CA 1
ATOM 684 C C . ILE A 1 85 ? -8.802 7.419 11.664 1.00 67.00 85 ILE A C 1
ATOM 686 O O . ILE A 1 85 ? -9.911 7.169 11.197 1.00 67.00 85 ILE A O 1
ATOM 690 N N . PRO A 1 86 ? -8.562 7.274 12.981 1.00 63.06 86 PRO A N 1
ATOM 691 C CA . PRO A 1 86 ? -9.666 7.065 13.901 1.00 63.06 86 PRO A CA 1
ATOM 692 C C . PRO A 1 86 ? -10.585 8.281 13.786 1.00 63.06 86 PRO A C 1
ATOM 694 O O . PRO A 1 86 ? -10.192 9.396 14.139 1.00 63.06 86 PRO A O 1
ATOM 697 N N . THR A 1 87 ? -11.793 8.079 13.259 1.00 58.88 87 THR A N 1
ATOM 698 C CA . THR A 1 87 ? -12.856 9.075 13.335 1.00 58.88 87 THR A CA 1
ATOM 699 C C . THR A 1 87 ? -13.069 9.352 14.808 1.00 58.88 87 THR A C 1
ATOM 701 O O . THR A 1 87 ? -13.578 8.507 15.544 1.00 58.88 87 THR A O 1
ATOM 704 N N . ARG A 1 88 ? -12.592 10.513 15.259 1.00 53.69 88 ARG A N 1
ATOM 705 C CA . ARG A 1 88 ? -12.875 10.996 16.600 1.00 53.69 88 ARG A CA 1
ATOM 706 C C . ARG A 1 88 ? -14.368 11.271 16.614 1.00 53.69 88 ARG A C 1
ATOM 708 O O . ARG A 1 88 ? -14.799 12.298 16.094 1.00 53.69 88 ARG A O 1
ATOM 715 N N . GLU A 1 89 ? -15.143 10.331 17.141 1.00 59.97 89 GLU A N 1
ATOM 716 C CA . GLU A 1 89 ? -16.492 10.627 17.590 1.00 59.97 89 GLU A CA 1
ATOM 717 C C . GLU A 1 89 ? -16.322 11.759 18.600 1.00 59.97 89 GLU A C 1
ATOM 719 O O . GLU A 1 89 ? -15.722 11.603 19.662 1.00 59.97 89 GLU A O 1
ATOM 724 N N . ILE A 1 90 ? -16.670 12.972 18.177 1.00 63.06 90 ILE A N 1
ATOM 725 C CA . ILE A 1 90 ? -16.788 14.083 19.102 1.00 63.06 90 ILE A CA 1
ATOM 726 C C . ILE A 1 90 ? -18.040 13.723 19.880 1.00 63.06 90 ILE A C 1
ATOM 728 O O . ILE A 1 90 ? -19.140 13.887 19.353 1.00 63.06 90 ILE A O 1
ATOM 732 N N . ASP A 1 91 ? -17.866 13.160 21.074 1.00 59.91 91 ASP A N 1
ATOM 733 C CA . ASP A 1 91 ? -18.977 12.954 21.987 1.00 59.91 91 ASP A CA 1
ATOM 734 C C . ASP A 1 91 ? -19.719 14.294 22.102 1.00 59.91 91 ASP A C 1
ATOM 736 O O . ASP A 1 91 ? -19.117 15.286 22.535 1.00 59.91 91 ASP A O 1
ATOM 740 N N . PRO A 1 92 ? -21.010 14.374 21.718 1.00 57.22 92 PRO A N 1
ATOM 741 C CA . PRO A 1 92 ? -21.765 15.628 21.755 1.00 57.22 92 PRO A CA 1
ATOM 742 C C . PRO A 1 92 ? -21.868 16.228 23.165 1.00 57.22 92 PRO A C 1
ATOM 744 O O . PRO A 1 92 ? -22.342 17.348 23.327 1.00 57.22 92 PRO A O 1
ATOM 747 N N . LEU A 1 93 ? -21.451 15.471 24.185 1.00 57.69 93 LEU A N 1
ATOM 748 C CA . LEU A 1 93 ? -21.477 15.850 25.588 1.00 57.69 93 LEU A CA 1
ATOM 749 C C . LEU A 1 93 ? -20.208 16.597 26.052 1.00 57.69 93 LEU A C 1
ATOM 751 O O . LEU A 1 93 ? -20.235 17.183 27.129 1.00 57.69 93 LEU A O 1
ATOM 755 N N . GLU A 1 94 ? -19.129 16.624 25.255 1.00 58.19 94 GLU A N 1
ATOM 756 C CA . GLU A 1 94 ? -17.872 17.331 25.586 1.00 58.19 94 GLU A CA 1
ATOM 757 C C . GLU A 1 94 ? -17.578 18.562 24.713 1.00 58.19 94 GLU A C 1
ATOM 759 O O . GLU A 1 94 ? -16.614 19.287 24.958 1.00 58.19 94 GLU A O 1
ATOM 764 N N . SER A 1 95 ? -18.413 18.868 23.719 1.00 56.47 95 SER A N 1
ATOM 765 C CA . SER A 1 95 ? -18.392 20.192 23.097 1.00 56.47 95 SER A CA 1
ATOM 766 C C . SER A 1 95 ? -19.300 21.133 23.896 1.00 56.47 95 SER A C 1
ATOM 768 O O . SER A 1 95 ? -20.522 21.001 23.778 1.00 56.47 95 SER A O 1
ATOM 770 N N . PRO A 1 96 ? -18.776 22.099 24.682 1.00 56.78 96 PRO A N 1
ATOM 771 C CA . PRO A 1 96 ? -19.611 23.209 25.123 1.00 56.78 96 PRO A CA 1
ATOM 772 C C . PRO A 1 96 ? -20.206 23.873 23.872 1.00 56.78 96 PRO A C 1
ATOM 774 O O . PRO A 1 96 ? -19.527 23.921 22.837 1.00 56.78 96 PRO A O 1
ATOM 777 N N . PRO A 1 97 ? -21.463 24.356 23.913 1.00 49.00 97 PRO A N 1
ATOM 778 C CA . PRO A 1 97 ? -22.029 25.049 22.772 1.00 49.00 97 PRO A CA 1
ATOM 779 C C . PRO A 1 97 ? -21.090 26.211 22.465 1.00 49.00 97 PRO A C 1
ATOM 781 O O . PRO A 1 97 ? -20.870 27.073 23.314 1.00 49.00 97 PRO A O 1
ATOM 784 N N . LEU A 1 98 ? -20.492 26.208 21.272 1.00 52.50 98 LEU A N 1
ATOM 785 C CA . LEU A 1 98 ? -19.841 27.397 20.752 1.00 52.50 98 LEU A CA 1
ATOM 786 C C . LEU A 1 98 ? -20.959 28.415 20.561 1.00 52.50 98 LEU A C 1
ATOM 788 O O . LEU A 1 98 ? -21.629 28.450 19.526 1.00 52.50 98 LEU A O 1
ATOM 792 N N . SER A 1 99 ? -21.204 29.189 21.619 1.00 48.12 99 SER A N 1
ATOM 793 C CA . SER A 1 99 ? -21.941 30.433 21.557 1.00 48.12 99 SER A CA 1
ATOM 794 C C . SER A 1 99 ? -21.408 31.177 20.347 1.00 48.12 99 SER A C 1
ATOM 796 O O . SER A 1 99 ? -20.200 31.370 20.201 1.00 48.12 99 SER A O 1
ATOM 798 N N . ARG A 1 100 ? -22.322 31.531 19.441 1.00 55.28 100 ARG A N 1
ATOM 799 C CA . ARG A 1 100 ? -22.079 32.476 18.353 1.00 55.28 100 ARG A CA 1
ATOM 800 C C . ARG A 1 100 ? -21.770 33.839 18.973 1.00 55.28 100 ARG A C 1
ATOM 802 O O . ARG A 1 100 ? -22.590 34.747 18.914 1.00 55.28 100 ARG A O 1
ATOM 809 N N . GLU A 1 101 ? -20.616 33.979 19.598 1.00 51.41 101 GLU A N 1
ATOM 810 C CA . GLU A 1 101 ? -20.055 35.279 19.893 1.00 51.41 101 GLU A CA 1
ATOM 811 C C . GLU A 1 101 ? -19.188 35.646 18.701 1.00 51.41 101 GLU A C 1
ATOM 813 O O . GLU A 1 101 ? -18.172 35.026 18.387 1.00 51.41 101 GLU A O 1
ATOM 818 N N . SER A 1 102 ? -19.741 36.593 17.951 1.00 51.03 102 SER A N 1
ATOM 819 C CA . SER A 1 102 ? -19.136 37.327 16.860 1.00 51.03 102 SER A CA 1
ATOM 820 C C . SER A 1 102 ? -17.649 37.543 17.115 1.00 51.03 102 SER A C 1
ATOM 822 O O . SER A 1 102 ? -17.267 38.135 18.119 1.00 51.03 102 SER A O 1
ATOM 824 N N . ILE A 1 103 ? -16.817 37.061 16.195 1.00 51.97 103 ILE A N 1
ATOM 825 C CA . ILE A 1 103 ? -15.380 37.317 16.197 1.00 51.97 103 ILE A CA 1
ATOM 826 C C . ILE A 1 103 ? -15.199 38.836 16.077 1.00 51.97 103 ILE A C 1
ATOM 828 O O . ILE A 1 103 ? -15.322 39.394 14.985 1.00 51.97 103 ILE A O 1
ATOM 832 N N . GLU A 1 104 ? -14.952 39.510 17.200 1.00 51.09 104 GLU A N 1
ATOM 833 C CA . GLU A 1 104 ? -14.482 40.890 17.202 1.00 51.09 104 GLU A CA 1
ATOM 834 C C . GLU A 1 104 ? -13.096 40.900 16.559 1.00 51.09 104 GLU A C 1
ATOM 836 O O . GLU A 1 104 ? -12.128 40.332 17.068 1.00 51.09 104 GLU A O 1
ATOM 841 N N . LEU A 1 105 ? -13.031 41.499 15.371 1.00 52.19 105 LEU A N 1
ATOM 842 C CA . LEU A 1 105 ? -11.795 41.726 14.640 1.00 52.19 105 LEU A CA 1
ATOM 843 C C . LEU A 1 105 ? -10.818 42.477 15.552 1.00 52.19 105 LEU A C 1
ATOM 845 O O . LEU A 1 105 ? -11.106 43.591 15.990 1.00 52.19 105 LEU A O 1
ATOM 849 N N . LEU A 1 106 ? -9.664 41.865 15.832 1.00 53.22 106 LEU A N 1
ATOM 850 C CA . LEU A 1 106 ? -8.624 42.499 16.637 1.00 53.22 106 LEU A CA 1
ATOM 851 C C . LEU A 1 106 ? -8.208 43.847 16.011 1.00 53.22 106 LEU A C 1
ATOM 853 O O . LEU A 1 106 ? -8.009 43.915 14.792 1.00 53.22 106 LEU A O 1
ATOM 857 N N . PRO A 1 107 ? -8.038 44.912 16.821 1.00 43.91 107 PRO A N 1
ATOM 858 C CA . PRO A 1 107 ? -7.594 46.213 16.342 1.00 43.91 107 PRO A CA 1
ATOM 859 C C . PRO A 1 107 ? -6.260 46.101 15.602 1.00 43.91 107 PRO A C 1
ATOM 861 O O . PRO A 1 107 ? -5.305 45.491 16.086 1.00 43.91 107 PRO A O 1
ATOM 864 N N . SER A 1 108 ? -6.209 46.704 14.414 1.00 45.16 108 SER A N 1
ATOM 865 C CA . SER A 1 108 ? -5.030 46.716 13.554 1.00 45.16 108 SER A CA 1
ATOM 866 C C . SER A 1 108 ? -3.793 47.252 14.284 1.00 45.16 108 SER A C 1
ATOM 868 O O . SER A 1 108 ? -3.832 48.277 14.959 1.00 45.16 108 SER A O 1
ATOM 870 N N . TYR A 1 109 ? -2.701 46.514 14.107 1.00 41.91 109 TYR A N 1
ATOM 871 C CA . TYR A 1 109 ? -1.317 46.778 14.492 1.00 41.91 109 TYR A CA 1
ATOM 872 C C . TYR A 1 109 ? -0.959 48.275 14.635 1.00 41.91 109 TYR A C 1
ATOM 874 O O . TYR A 1 109 ? -0.787 48.991 13.648 1.00 41.91 109 TYR A O 1
ATOM 882 N N . ASN A 1 110 ? -0.806 48.739 15.880 1.00 46.50 110 ASN A N 1
ATOM 883 C CA . ASN A 1 110 ? -0.303 50.076 16.199 1.00 46.50 110 ASN A CA 1
ATOM 884 C C . ASN A 1 110 ? 1.231 50.095 16.078 1.00 46.50 110 ASN A C 1
ATOM 886 O O . ASN A 1 110 ? 1.937 49.591 16.952 1.00 46.50 110 ASN A O 1
ATOM 890 N N . VAL A 1 111 ? 1.758 50.716 15.019 1.00 41.62 111 VAL A N 1
ATOM 891 C CA . VAL A 1 111 ? 3.178 51.093 14.943 1.00 41.62 111 VAL A CA 1
ATOM 892 C C . VAL A 1 111 ? 3.410 52.246 15.919 1.00 41.62 111 VAL A C 1
ATOM 894 O O . VAL A 1 111 ? 3.074 53.400 15.648 1.00 41.62 111 VAL A O 1
ATOM 897 N N . ALA A 1 112 ? 3.963 51.923 17.086 1.00 40.78 112 ALA A N 1
ATOM 898 C CA . ALA A 1 112 ? 4.371 52.900 18.081 1.00 40.78 112 ALA A CA 1
ATOM 899 C C . ALA A 1 112 ? 5.488 53.800 17.522 1.00 40.78 112 ALA A C 1
ATOM 901 O O . ALA A 1 112 ? 6.550 53.333 17.112 1.00 40.78 112 ALA A O 1
ATOM 902 N N . LYS A 1 113 ? 5.241 55.114 17.527 1.00 44.00 113 LYS A N 1
ATOM 903 C CA . LYS A 1 113 ? 6.241 56.156 17.275 1.00 44.00 113 LYS A CA 1
ATOM 904 C C . LYS A 1 113 ? 7.312 56.100 18.365 1.00 44.00 113 LYS A C 1
ATOM 906 O O . LYS A 1 113 ? 7.052 56.468 19.508 1.00 44.00 113 LYS A O 1
ATOM 911 N N . GLN A 1 114 ? 8.524 55.699 18.004 1.00 40.16 114 GLN A N 1
ATOM 912 C CA . GLN A 1 114 ? 9.688 55.825 18.872 1.00 40.16 114 GLN A CA 1
ATOM 913 C C . GLN A 1 114 ? 10.239 57.254 18.766 1.00 40.16 114 GLN A C 1
ATOM 915 O O . GLN A 1 114 ? 10.980 57.585 17.845 1.00 40.16 114 GLN A O 1
ATOM 920 N N . SER A 1 115 ? 9.831 58.120 19.694 1.00 39.03 115 SER A N 1
ATOM 921 C CA . SER A 1 115 ? 10.444 59.436 19.890 1.00 39.03 115 SER A CA 1
ATOM 922 C C . SER A 1 115 ? 11.699 59.259 20.747 1.00 39.03 115 SER A C 1
ATOM 924 O O . SER A 1 115 ? 11.606 59.014 21.948 1.00 39.03 115 SER A O 1
ATOM 926 N N . VAL A 1 116 ? 12.878 59.321 20.127 1.00 44.59 116 VAL A N 1
ATOM 927 C CA . VAL A 1 116 ? 14.162 59.394 20.839 1.00 44.59 116 VAL A CA 1
ATOM 928 C C . VAL A 1 116 ? 14.480 60.859 21.106 1.00 44.59 116 VAL A C 1
ATOM 930 O O . VAL A 1 116 ? 14.784 61.622 20.191 1.00 44.59 116 VAL A O 1
ATOM 933 N N . ALA A 1 117 ? 14.410 61.241 22.378 1.00 42.59 117 ALA A N 1
ATOM 934 C CA . ALA A 1 117 ? 14.939 62.500 22.865 1.00 42.59 117 ALA A CA 1
ATOM 935 C C . ALA A 1 117 ? 16.461 62.549 22.643 1.00 42.59 117 ALA A C 1
ATOM 937 O O . ALA A 1 117 ? 17.195 61.672 23.099 1.00 42.59 117 ALA A O 1
ATOM 938 N N . LYS A 1 118 ? 16.936 63.603 21.976 1.00 42.03 118 LYS A N 1
ATOM 939 C CA . LYS A 1 118 ? 18.332 64.045 22.026 1.00 42.03 118 LYS A CA 1
ATOM 940 C C . LYS A 1 118 ? 18.331 65.527 22.378 1.00 42.03 118 LYS A C 1
ATOM 942 O O . LYS A 1 118 ? 18.095 66.376 21.527 1.00 42.03 118 LYS A O 1
ATOM 947 N N . ALA A 1 119 ? 18.542 65.799 23.661 1.00 40.41 119 ALA A N 1
ATOM 948 C CA . ALA A 1 119 ? 19.011 67.088 24.132 1.00 40.41 119 ALA A CA 1
ATOM 949 C C . ALA A 1 119 ? 20.503 67.192 23.783 1.00 40.41 119 ALA A C 1
ATOM 951 O O . ALA A 1 119 ? 21.277 66.303 24.135 1.00 40.41 119 ALA A O 1
ATOM 952 N N . PHE A 1 120 ? 20.889 68.257 23.091 1.00 47.34 120 PHE A N 1
ATOM 953 C CA . PHE A 1 120 ? 22.261 68.750 23.058 1.00 47.34 120 PHE A CA 1
ATOM 954 C C . PHE A 1 120 ? 22.205 70.213 23.501 1.00 47.34 120 PHE A C 1
ATOM 956 O O . PHE A 1 120 ? 21.391 70.975 22.977 1.00 47.34 120 PHE A O 1
ATOM 963 N N . PHE A 1 121 ? 23.004 70.539 24.519 1.00 52.19 121 PHE A N 1
ATOM 964 C CA . PHE A 1 121 ? 23.496 71.894 24.758 1.00 52.19 121 PHE A CA 1
ATOM 965 C C . PHE A 1 121 ? 24.527 72.245 23.683 1.00 52.19 121 PHE A C 1
ATOM 967 O O . PHE A 1 121 ? 25.228 71.306 23.234 1.00 52.19 121 PHE A O 1
#

Organism: Taxus chinensis (NCBI:txid29808)

Radius of gyration: 28.44 Å; chains: 1; bounding box: 46×105×43 Å